Protein AF-A0A564W741-F1 (afdb_monomer_lite)

InterPro domains:
  IPR000887 KDPG/KHG aldolase [PF01081] (1-57)
  IPR013785 Aldolase-type TIM barrel [G3DSA:3.20.20.70] (1-69)

Foldseek 3Di:
DVLVVCVVVPPAADEEADPDDLVCLLVQVVDPSHPYYHDPLADDVVCVVVVVVVVRVVSNVVSVVVVVVSVVVRPD

Radius of gyration: 15.17 Å; chains: 1; bounding box: 32×29×36 Å

pLDDT: mean 90.25, std 5.13, range [64.25, 96.38]

Secondary structure (DSSP, 8-state):
-HHHHHSS-TT--B--EEEE-TTTHHHHHTSTTB---EES----HHHHHTT-HHHHHHHHHHHHHHHHHHHHHH--

Organism: NCBI:txid89014

Structure (mmCIF, N/CA/C/O backbone):
data_AF-A0A564W741-F1
#
_entry.id   AF-A0A564W741-F1
#
loop_
_atom_site.group_PDB
_atom_site.id
_atom_site.type_symbol
_atom_site.label_atom_id
_atom_site.label_alt_id
_atom_site.label_comp_id
_atom_site.label_asym_id
_atom_site.label_entity_id
_atom_site.label_seq_id
_atom_site.pdbx_PDB_ins_code
_atom_site.Cartn_x
_atom_site.Cartn_y
_atom_site.Cartn_z
_atom_site.occupancy
_atom_site.B_iso_or_equiv
_atom_site.auth_seq_id
_atom_site.auth_comp_id
_atom_site.auth_asym_id
_atom_site.auth_atom_id
_atom_site.pdbx_PDB_model_num
ATOM 1 N N . MET A 1 1 ? 1.899 12.470 12.224 1.00 73.81 1 MET A N 1
ATOM 2 C CA . MET A 1 1 ? 1.518 13.681 11.459 1.00 73.81 1 MET A CA 1
ATOM 3 C C . MET A 1 1 ? 0.090 13.599 10.920 1.00 73.81 1 MET A C 1
ATOM 5 O O . MET A 1 1 ? -0.722 14.419 11.320 1.00 73.81 1 MET A O 1
ATOM 9 N N . ILE A 1 2 ? -0.267 12.592 10.108 1.00 80.00 2 ILE A N 1
ATOM 10 C CA . ILE A 1 2 ? -1.607 12.536 9.490 1.00 80.00 2 ILE A CA 1
ATOM 11 C C . ILE A 1 2 ? -2.771 12.450 10.493 1.00 80.00 2 ILE A C 1
ATOM 13 O O . ILE A 1 2 ? -3.801 13.074 10.280 1.00 80.00 2 ILE A O 1
ATOM 17 N N . LYS A 1 3 ? -2.581 11.771 11.636 1.00 79.06 3 LYS A N 1
ATOM 18 C CA . LYS A 1 3 ? -3.574 11.717 12.728 1.00 79.06 3 LYS A CA 1
ATOM 19 C C . LYS A 1 3 ? -3.907 13.112 13.283 1.00 79.06 3 LYS A C 1
ATOM 21 O O . LYS A 1 3 ? -5.068 13.408 13.526 1.00 79.06 3 LYS A O 1
ATOM 26 N N . ALA A 1 4 ? -2.897 13.975 13.430 1.00 85.19 4 ALA A N 1
ATOM 27 C CA . ALA A 1 4 ? -3.079 15.351 13.894 1.00 85.19 4 ALA A CA 1
ATOM 28 C C . ALA A 1 4 ? -3.755 16.220 12.825 1.00 85.19 4 ALA A C 1
ATOM 30 O O . ALA A 1 4 ? -4.657 16.988 13.140 1.00 85.19 4 ALA A O 1
ATOM 31 N N . MET A 1 5 ? -3.378 16.044 11.553 1.00 84.75 5 MET A N 1
ATOM 32 C CA . ME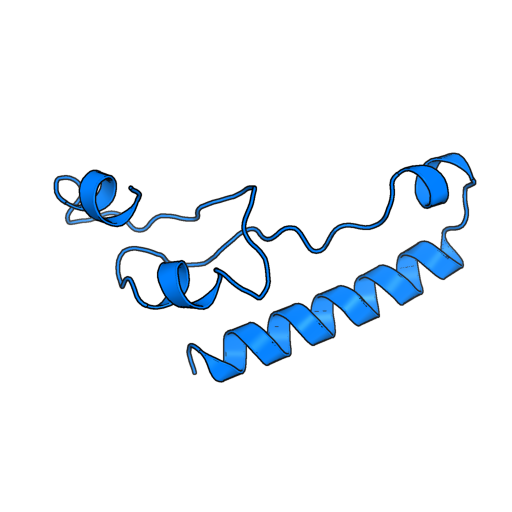T A 1 5 ? -4.041 16.728 10.439 1.00 84.75 5 MET A CA 1
ATOM 33 C C . MET A 1 5 ? -5.504 16.316 10.290 1.00 84.75 5 MET A C 1
ATOM 35 O O . MET A 1 5 ? -6.312 17.144 9.906 1.00 84.75 5 MET A O 1
ATOM 39 N N . ALA A 1 6 ? -5.855 15.067 10.602 1.00 86.00 6 ALA A N 1
ATOM 40 C CA . ALA A 1 6 ? -7.216 14.560 10.475 1.00 86.00 6 ALA A CA 1
ATOM 41 C C . ALA A 1 6 ? -8.175 15.044 11.579 1.00 86.00 6 ALA A C 1
ATOM 43 O O . ALA A 1 6 ? -9.388 14.937 11.408 1.00 86.00 6 ALA A O 1
ATOM 44 N N . ALA A 1 7 ? -7.657 15.577 12.691 1.00 85.88 7 ALA A N 1
ATOM 45 C CA . ALA A 1 7 ? -8.453 16.013 13.838 1.00 85.88 7 ALA A CA 1
ATOM 46 C C . ALA A 1 7 ? -9.535 17.069 13.502 1.00 85.88 7 ALA A C 1
ATOM 48 O O . ALA A 1 7 ? -10.684 16.856 13.889 1.00 85.88 7 ALA A O 1
ATOM 49 N N . PRO A 1 8 ? -9.246 18.161 12.761 1.00 89.94 8 PRO A N 1
ATOM 50 C CA . PRO A 1 8 ? -10.267 19.148 12.389 1.00 89.94 8 PRO A CA 1
ATOM 51 C C . PRO A 1 8 ? -11.238 18.672 11.295 1.00 89.94 8 PRO A C 1
ATOM 53 O O . PRO A 1 8 ? -12.318 19.239 11.149 1.00 89.94 8 PRO A O 1
ATOM 56 N N . TYR A 1 9 ? -10.896 17.633 10.525 1.00 88.94 9 TYR A N 1
ATOM 57 C CA . TYR A 1 9 ? -11.711 17.157 9.401 1.00 88.94 9 TYR A CA 1
ATOM 58 C C . TYR A 1 9 ? -12.564 15.953 9.807 1.00 88.94 9 TYR A C 1
ATOM 60 O O . TYR A 1 9 ? -12.330 14.807 9.417 1.00 88.94 9 TYR A O 1
ATOM 68 N N . THR A 1 10 ? -13.588 16.210 10.615 1.00 87.00 10 THR A N 1
ATOM 69 C CA . THR A 1 10 ? -14.418 15.162 11.226 1.00 87.00 10 THR A CA 1
ATOM 70 C C . THR A 1 10 ? -15.216 14.338 10.208 1.00 87.00 10 THR A C 1
ATOM 72 O O . THR A 1 10 ? -15.396 13.142 10.433 1.00 87.00 10 THR A O 1
ATOM 75 N N . GLY A 1 11 ? -15.611 14.923 9.073 1.00 90.12 11 GLY A N 1
ATOM 76 C CA . GLY A 1 11 ? -16.378 14.257 8.009 1.00 90.12 11 GLY A CA 1
ATOM 77 C C . GLY A 1 11 ? -15.563 13.700 6.834 1.00 90.12 11 GLY A C 1
ATOM 78 O O . GLY A 1 11 ? -16.154 13.194 5.886 1.00 90.12 11 GLY A O 1
ATOM 79 N N . ILE A 1 12 ? -14.228 13.802 6.856 1.00 91.19 12 ILE A N 1
ATOM 80 C CA . ILE A 1 12 ? -13.369 13.425 5.719 1.00 91.19 12 ILE A CA 1
ATOM 81 C C . ILE A 1 12 ? -12.502 12.217 6.084 1.00 91.19 12 ILE A C 1
ATOM 83 O O . ILE A 1 12 ? -12.078 12.051 7.231 1.00 91.19 12 ILE A O 1
ATOM 87 N N . ARG A 1 13 ? -12.228 11.371 5.085 1.00 91.38 13 ARG A N 1
ATOM 88 C CA . ARG A 1 13 ? -11.188 10.339 5.140 1.00 91.38 13 ARG A CA 1
ATOM 89 C C . ARG A 1 13 ? -10.066 10.671 4.162 1.00 91.38 13 ARG A C 1
ATOM 91 O O . ARG A 1 13 ? -10.307 11.244 3.105 1.00 91.38 13 ARG A O 1
ATOM 98 N N . PHE A 1 14 ? -8.851 10.287 4.520 1.00 91.69 14 PHE A N 1
ATOM 99 C CA . PHE A 1 14 ? -7.628 10.580 3.790 1.00 91.69 14 PHE A CA 1
ATOM 100 C C . PHE A 1 14 ? -7.095 9.335 3.085 1.00 91.69 14 PHE A C 1
ATOM 102 O O . PHE A 1 14 ? -7.246 8.211 3.568 1.00 91.69 14 PHE A O 1
ATOM 109 N N . MET A 1 15 ? -6.412 9.571 1.969 1.00 92.94 15 MET A N 1
ATOM 110 C CA . MET A 1 15 ? -5.587 8.590 1.276 1.00 92.94 15 MET A CA 1
ATOM 111 C C . MET A 1 15 ? -4.159 9.143 1.194 1.00 92.94 15 MET A C 1
ATOM 113 O O . MET A 1 15 ? -3.859 9.907 0.277 1.00 92.94 15 MET A O 1
ATOM 117 N N . PRO A 1 16 ? -3.274 8.842 2.161 1.00 91.19 16 PRO A N 1
ATOM 118 C CA . PRO A 1 16 ? -1.886 9.255 2.072 1.00 91.19 16 PRO A CA 1
ATOM 119 C C . PRO A 1 16 ? -1.183 8.510 0.940 1.00 91.19 16 PRO A C 1
ATOM 121 O O . PRO A 1 16 ? -1.396 7.313 0.728 1.00 91.19 16 PRO A O 1
ATOM 124 N N . THR A 1 17 ? -0.315 9.229 0.239 1.00 89.38 17 THR A N 1
ATOM 125 C CA . THR A 1 17 ? 0.507 8.712 -0.854 1.00 89.38 17 THR A CA 1
ATOM 126 C C . THR A 1 17 ? 1.958 9.119 -0.642 1.00 89.38 17 THR A C 1
ATOM 128 O O . THR A 1 17 ? 2.221 10.253 -0.245 1.00 89.38 17 THR A O 1
ATOM 131 N N . GLY A 1 18 ? 2.891 8.225 -0.972 1.00 82.38 18 GLY A N 1
ATOM 132 C CA . GLY A 1 18 ? 4.329 8.506 -0.927 1.00 82.38 18 GLY A CA 1
ATOM 133 C C . GLY A 1 18 ? 4.976 8.150 0.413 1.00 82.38 18 GLY A C 1
ATOM 134 O O . GLY A 1 18 ? 4.447 8.431 1.484 1.00 82.38 18 GLY A O 1
ATOM 135 N N . GLY A 1 19 ? 6.124 7.470 0.355 1.00 87.00 19 GLY A N 1
ATOM 136 C CA . GLY A 1 19 ? 6.873 7.033 1.542 1.00 87.00 19 GLY A CA 1
ATOM 137 C C . GLY A 1 19 ? 6.235 5.883 2.335 1.00 87.00 19 GLY A C 1
ATOM 138 O O . GLY A 1 19 ? 6.810 5.432 3.328 1.00 87.00 19 GLY A O 1
ATOM 139 N N . ILE A 1 20 ? 5.076 5.376 1.908 1.00 91.75 20 ILE A N 1
ATOM 140 C CA . ILE A 1 20 ? 4.406 4.240 2.547 1.00 91.75 20 ILE A CA 1
ATOM 141 C C . ILE A 1 20 ? 5.011 2.936 2.024 1.00 91.75 20 ILE A C 1
ATOM 143 O O . ILE A 1 20 ? 5.188 2.763 0.818 1.00 91.75 20 ILE A O 1
ATOM 147 N N . ASN A 1 21 ? 5.353 2.027 2.926 1.00 91.38 21 ASN A N 1
ATOM 148 C CA . ASN A 1 21 ? 5.947 0.723 2.651 1.00 91.38 21 ASN A CA 1
ATOM 149 C C . ASN A 1 21 ? 5.489 -0.291 3.711 1.00 91.38 21 ASN A C 1
ATOM 151 O O . ASN A 1 21 ? 4.764 0.057 4.642 1.00 91.38 21 ASN A O 1
ATOM 155 N N . ALA A 1 22 ? 5.937 -1.542 3.596 1.00 89.81 22 ALA A N 1
ATOM 156 C CA . ALA A 1 22 ? 5.493 -2.613 4.483 1.00 89.81 22 ALA A CA 1
ATOM 157 C C . ALA A 1 22 ? 5.720 -2.341 5.982 1.00 89.81 22 ALA A C 1
ATOM 159 O O . ALA A 1 22 ? 4.958 -2.826 6.810 1.00 89.81 22 ALA A O 1
ATOM 160 N N . LYS A 1 23 ? 6.728 -1.535 6.338 1.00 90.50 23 LYS A N 1
ATOM 161 C CA . LYS A 1 23 ? 7.087 -1.255 7.736 1.00 90.50 23 LYS A CA 1
ATOM 162 C C . LYS A 1 23 ? 6.189 -0.221 8.407 1.00 90.50 23 LYS A C 1
ATOM 164 O O . LYS A 1 23 ? 6.134 -0.199 9.625 1.00 90.50 23 LYS A O 1
ATOM 169 N N . ASN A 1 24 ? 5.558 0.667 7.638 1.00 91.25 24 ASN A N 1
ATOM 170 C CA . ASN A 1 24 ? 4.753 1.766 8.184 1.00 91.25 24 ASN A CA 1
ATOM 171 C C . ASN A 1 24 ? 3.284 1.718 7.747 1.00 91.25 24 ASN A C 1
ATOM 173 O O . ASN A 1 24 ? 2.496 2.545 8.196 1.00 91.25 24 ASN A O 1
ATOM 177 N N . LEU A 1 25 ? 2.900 0.771 6.882 1.00 91.25 25 LEU A N 1
ATOM 178 C CA . LEU A 1 25 ? 1.527 0.644 6.396 1.00 91.25 25 LEU A CA 1
ATOM 179 C C . LEU A 1 25 ? 0.528 0.464 7.548 1.00 91.25 25 LEU A C 1
ATOM 181 O O . LEU A 1 25 ? -0.537 1.082 7.533 1.00 91.25 25 LEU A O 1
ATOM 185 N N . GLU A 1 26 ? 0.884 -0.344 8.546 1.00 91.12 26 GLU A N 1
ATOM 186 C CA . GLU A 1 26 ? 0.044 -0.616 9.714 1.00 91.12 26 GLU A CA 1
ATOM 187 C C . GLU A 1 26 ? -0.281 0.660 10.501 1.00 91.12 26 GLU A C 1
ATOM 189 O O . GLU A 1 26 ? -1.445 0.920 10.795 1.00 91.12 26 GLU A O 1
ATOM 194 N N . ASP A 1 27 ? 0.706 1.530 10.730 1.00 89.69 27 ASP A N 1
ATOM 195 C CA . ASP A 1 27 ? 0.514 2.789 11.461 1.00 89.69 27 ASP A CA 1
ATOM 196 C C . ASP A 1 27 ? -0.513 3.718 10.798 1.00 89.69 27 ASP A C 1
ATOM 198 O O . ASP A 1 27 ? -1.254 4.442 11.482 1.00 89.69 27 ASP A O 1
ATOM 202 N N . TYR A 1 28 ? -0.543 3.718 9.460 1.00 91.00 28 TYR A N 1
ATOM 203 C CA . TYR A 1 28 ? -1.513 4.476 8.676 1.00 91.00 28 TYR A CA 1
ATOM 204 C C . TYR A 1 28 ? -2.885 3.812 8.714 1.00 91.00 28 TYR A C 1
ATOM 206 O O . TYR A 1 28 ? -3.874 4.471 9.039 1.00 91.00 28 TYR A O 1
ATOM 214 N N . LEU A 1 29 ? -2.947 2.516 8.403 1.00 89.88 29 LEU A N 1
ATOM 215 C CA . LEU A 1 29 ? -4.200 1.775 8.337 1.00 89.88 29 LEU A CA 1
ATOM 216 C C . LEU A 1 29 ? -4.834 1.552 9.713 1.00 89.88 29 LEU A C 1
ATOM 218 O O . LEU A 1 29 ? -6.022 1.303 9.766 1.00 89.88 29 LEU A O 1
ATOM 222 N N . PHE A 1 30 ? -4.145 1.711 10.840 1.00 88.69 30 PHE A N 1
ATOM 223 C CA . PHE A 1 30 ? -4.809 1.670 12.151 1.00 88.69 30 PHE A CA 1
ATOM 224 C C . PHE A 1 30 ? -5.673 2.918 12.425 1.00 88.69 30 PHE A C 1
ATOM 226 O O . PHE A 1 30 ? -6.489 2.947 13.340 1.00 88.69 30 PHE A O 1
ATOM 233 N N . CYS A 1 31 ? -5.502 3.995 11.656 1.00 88.38 31 CYS A N 1
ATOM 234 C CA . CYS A 1 31 ? -6.284 5.213 11.826 1.00 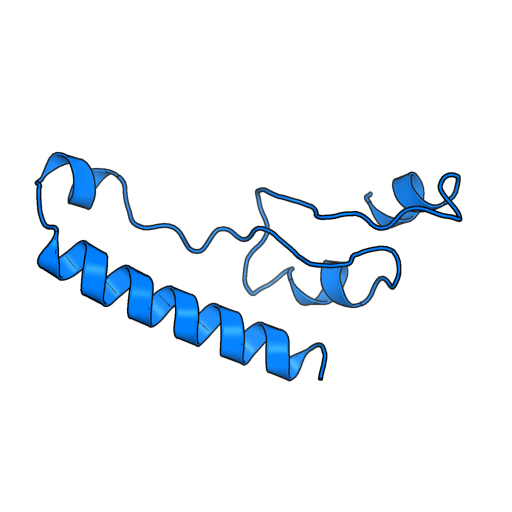88.38 31 CYS A CA 1
ATOM 235 C C . CYS A 1 31 ? -7.578 5.158 11.000 1.00 88.38 31 CYS A C 1
ATOM 237 O O . CYS A 1 31 ? -7.542 5.080 9.774 1.00 88.38 31 CYS A O 1
ATOM 239 N N . ASP A 1 32 ? -8.738 5.285 11.647 1.00 88.00 32 ASP A N 1
ATOM 240 C CA . ASP A 1 32 ? -10.060 5.249 10.982 1.00 88.00 32 ASP A CA 1
ATOM 241 C C . ASP A 1 32 ? -10.301 6.406 10.008 1.00 88.00 32 ASP A C 1
ATOM 243 O O . ASP A 1 32 ? -11.135 6.328 9.104 1.00 88.00 32 ASP A O 1
ATOM 247 N N . LYS A 1 33 ? -9.527 7.484 10.153 1.00 90.69 33 LYS A N 1
ATOM 248 C CA . LYS A 1 33 ? -9.520 8.595 9.200 1.00 90.69 33 LYS A CA 1
ATOM 249 C C . LYS A 1 33 ? -8.782 8.255 7.909 1.00 90.69 33 LYS A C 1
ATOM 251 O O . LYS A 1 33 ? -8.891 9.022 6.964 1.00 90.69 33 LYS A O 1
ATOM 256 N N . ILE A 1 34 ? -8.059 7.140 7.832 1.00 91.81 34 ILE A N 1
ATOM 257 C CA . ILE A 1 34 ? -7.382 6.686 6.616 1.00 91.81 34 ILE A CA 1
ATOM 258 C C . ILE A 1 34 ? -8.257 5.647 5.922 1.00 91.81 34 ILE A C 1
ATOM 260 O O . ILE A 1 34 ? -8.564 4.608 6.499 1.00 91.81 34 ILE A O 1
ATOM 264 N N . LEU A 1 35 ? -8.663 5.923 4.682 1.00 91.75 35 LEU A N 1
ATOM 265 C CA . LEU A 1 35 ? -9.459 4.997 3.872 1.00 91.75 35 LEU A CA 1
ATOM 266 C C . LEU A 1 35 ? -8.576 3.924 3.224 1.00 91.75 35 LEU A C 1
ATOM 268 O O . LEU A 1 35 ? -8.886 2.739 3.281 1.00 91.75 35 LEU A O 1
ATOM 272 N N . CYS A 1 36 ? -7.481 4.348 2.605 1.00 91.25 36 CYS A N 1
ATOM 273 C CA . CYS A 1 36 ? -6.528 3.494 1.905 1.00 91.25 36 CYS A CA 1
ATOM 274 C C . CYS A 1 36 ? -5.170 4.201 1.823 1.00 91.25 36 CYS A C 1
ATOM 276 O O . CYS A 1 36 ? -5.057 5.375 2.173 1.00 91.25 36 CYS A O 1
ATOM 278 N N . CYS A 1 37 ? -4.132 3.503 1.367 1.00 92.12 37 CYS A N 1
ATOM 279 C CA . CYS A 1 37 ? -2.783 4.050 1.260 1.00 92.12 37 CYS A CA 1
ATOM 280 C C . CYS A 1 37 ? -2.208 3.816 -0.138 1.00 92.12 37 CYS A C 1
ATOM 282 O O . CYS A 1 37 ? -2.266 2.703 -0.655 1.00 92.12 37 CYS A O 1
ATOM 284 N N . GLY A 1 38 ? -1.604 4.850 -0.725 1.00 90.62 38 GLY A N 1
ATOM 285 C CA . GLY A 1 38 ? -0.761 4.722 -1.912 1.00 90.62 38 GLY A CA 1
ATOM 286 C C . GLY A 1 38 ? 0.679 4.418 -1.507 1.00 90.62 38 GLY A C 1
ATOM 287 O O . GLY A 1 38 ? 1.399 5.311 -1.051 1.00 90.62 38 GLY A O 1
ATOM 288 N N . GLY A 1 39 ? 1.086 3.156 -1.644 1.00 85.81 39 GLY A N 1
ATOM 289 C CA . GLY A 1 39 ? 2.410 2.692 -1.238 1.00 85.81 39 GLY A CA 1
ATOM 290 C C . GLY A 1 39 ? 3.471 2.687 -2.328 1.00 85.81 39 GLY A C 1
ATOM 291 O O . GLY A 1 39 ? 3.207 2.909 -3.504 1.00 85.81 39 GLY A O 1
ATOM 292 N N . SER A 1 40 ? 4.696 2.394 -1.902 1.00 85.12 40 SER A N 1
ATOM 293 C CA . SER A 1 40 ? 5.916 2.438 -2.718 1.00 85.12 40 SER A CA 1
ATOM 294 C C . SER A 1 40 ? 6.144 1.154 -3.531 1.00 85.12 40 SER A C 1
ATOM 296 O O . SER A 1 40 ? 7.267 0.884 -3.950 1.00 85.12 40 SER A O 1
ATOM 298 N N . TRP A 1 41 ? 5.094 0.355 -3.752 1.00 89.44 41 TRP A N 1
ATOM 299 C CA . TRP A 1 41 ? 5.100 -0.836 -4.608 1.00 89.44 41 TRP A CA 1
ATOM 300 C C . TRP A 1 41 ? 5.183 -0.421 -6.079 1.00 89.44 41 TRP A C 1
ATOM 302 O O . TRP A 1 41 ? 4.196 -0.430 -6.810 1.00 89.44 41 TRP A O 1
ATOM 312 N N . MET A 1 42 ? 6.374 -0.006 -6.499 1.00 88.56 42 MET A N 1
ATOM 313 C CA . MET A 1 42 ? 6.636 0.536 -7.826 1.00 88.56 42 MET A CA 1
ATOM 314 C C . MET A 1 42 ? 7.759 -0.238 -8.513 1.00 88.56 42 MET A C 1
ATOM 316 O O . MET A 1 42 ? 8.731 -0.660 -7.883 1.00 88.56 42 MET A O 1
ATOM 320 N N . VAL A 1 43 ? 7.630 -0.419 -9.826 1.00 91.44 43 VAL A N 1
ATOM 321 C CA . VAL A 1 43 ? 8.690 -1.006 -10.650 1.00 91.44 43 VAL A CA 1
ATOM 322 C C . VAL A 1 43 ? 9.849 -0.026 -10.815 1.00 91.44 43 VAL A C 1
ATOM 324 O O . VAL A 1 43 ? 9.656 1.189 -10.865 1.00 91.44 43 VAL A O 1
ATOM 327 N N . LYS A 1 44 ? 11.077 -0.547 -10.902 1.00 89.94 44 LYS A N 1
ATOM 328 C CA . LYS A 1 44 ? 12.262 0.292 -11.113 1.00 89.94 44 LYS A CA 1
ATOM 329 C C . LYS A 1 44 ? 12.193 0.963 -12.485 1.00 89.94 44 LYS A C 1
ATOM 331 O O . LYS A 1 44 ? 11.947 0.293 -13.485 1.00 89.94 44 LYS A O 1
ATOM 336 N N . GLY A 1 45 ? 12.490 2.262 -12.534 1.00 91.50 45 GLY A N 1
ATOM 337 C CA . GLY A 1 45 ? 12.494 3.035 -13.782 1.00 91.50 45 GLY A CA 1
ATOM 338 C C . GLY A 1 45 ? 13.470 2.502 -14.835 1.00 91.50 45 GLY A C 1
ATOM 339 O O . GLY A 1 45 ? 13.236 2.681 -16.025 1.00 91.50 45 GLY A O 1
ATOM 340 N N . ASP A 1 46 ? 14.520 1.793 -14.419 1.00 93.94 46 ASP A N 1
ATOM 341 C CA . ASP A 1 46 ? 15.488 1.188 -15.339 1.00 93.94 46 ASP A CA 1
ATOM 342 C C . ASP A 1 46 ? 14.862 0.091 -16.207 1.00 93.94 46 ASP A C 1
ATOM 344 O O . ASP A 1 46 ? 15.175 0.009 -17.390 1.00 93.94 46 ASP A O 1
ATOM 348 N N . LEU A 1 47 ? 13.910 -0.684 -15.669 1.00 92.00 47 LEU A N 1
ATOM 349 C CA . LEU A 1 47 ? 13.182 -1.699 -16.441 1.00 92.00 47 LEU A CA 1
ATOM 350 C C . LEU A 1 47 ? 12.327 -1.054 -17.534 1.00 92.00 47 LEU A C 1
ATOM 352 O O . LEU A 1 47 ? 12.231 -1.574 -18.642 1.00 92.00 47 LEU A O 1
ATOM 356 N N . VAL A 1 48 ? 11.737 0.106 -17.226 1.00 93.88 48 VAL A N 1
ATOM 357 C CA . VAL A 1 48 ? 10.930 0.881 -18.178 1.00 93.88 48 VAL A CA 1
ATOM 358 C C . VAL A 1 48 ? 11.817 1.445 -19.283 1.00 93.88 48 VAL A C 1
ATOM 360 O O . VAL A 1 48 ? 11.493 1.306 -20.457 1.00 93.88 48 VAL A O 1
ATOM 363 N N . LYS A 1 49 ? 12.966 2.031 -18.923 1.00 96.06 49 LYS A N 1
ATOM 364 C CA . LYS A 1 49 ? 13.942 2.556 -19.891 1.00 96.06 49 LYS A CA 1
ATOM 365 C C . LYS A 1 49 ? 14.515 1.463 -20.794 1.00 96.06 49 LYS A C 1
ATOM 367 O O . LYS A 1 49 ? 14.770 1.726 -21.963 1.00 96.06 49 LYS A O 1
ATOM 372 N N . ALA A 1 50 ? 14.707 0.261 -20.257 1.00 95.75 50 ALA A N 1
ATOM 373 C CA . ALA A 1 50 ? 15.200 -0.896 -20.995 1.00 95.75 50 ALA A CA 1
ATOM 374 C C . ALA A 1 50 ? 14.116 -1.597 -21.842 1.00 95.75 50 ALA A C 1
ATOM 376 O O . ALA A 1 50 ? 14.440 -2.513 -22.591 1.00 95.75 50 ALA A O 1
ATOM 377 N N . GLY A 1 51 ? 12.843 -1.189 -21.741 1.00 95.31 51 GLY A N 1
ATOM 378 C CA . GLY A 1 51 ? 11.738 -1.811 -22.478 1.00 95.31 51 GLY A CA 1
ATOM 379 C C . GLY A 1 51 ? 11.429 -3.248 -22.042 1.00 95.31 51 GLY A C 1
ATOM 380 O O . GLY A 1 51 ? 10.833 -4.007 -22.802 1.00 95.31 51 GLY A O 1
ATOM 381 N N . GLU A 1 52 ? 11.823 -3.643 -20.828 1.00 96.38 52 GLU A N 1
ATOM 382 C CA . GLU A 1 52 ? 11.669 -5.010 -20.314 1.00 96.38 52 GLU A CA 1
ATOM 383 C C . GLU A 1 52 ? 10.244 -5.266 -19.790 1.00 96.38 52 GLU A C 1
ATOM 385 O O . GLU A 1 52 ? 10.032 -5.573 -18.614 1.00 96.38 52 GLU A O 1
ATOM 390 N N . PHE A 1 53 ? 9.243 -5.108 -20.660 1.00 94.44 53 PHE A N 1
ATOM 391 C CA . PHE A 1 53 ? 7.826 -5.141 -20.285 1.00 94.44 53 PHE A CA 1
ATOM 392 C C . PHE A 1 53 ? 7.370 -6.472 -19.684 1.00 94.44 53 PHE A C 1
ATOM 394 O O . PHE A 1 53 ? 6.559 -6.456 -18.759 1.00 94.44 53 PHE A O 1
ATOM 401 N N . ASP A 1 54 ? 7.942 -7.596 -20.114 1.00 96.06 54 ASP A N 1
ATOM 402 C CA . ASP A 1 54 ? 7.650 -8.905 -19.518 1.00 96.06 54 ASP A CA 1
ATOM 403 C C . ASP A 1 54 ? 8.065 -8.944 -18.039 1.00 96.06 54 ASP A C 1
ATOM 405 O O . ASP A 1 54 ? 7.278 -9.312 -17.165 1.00 96.06 54 ASP A O 1
ATOM 409 N N . LYS A 1 55 ? 9.266 -8.442 -17.718 1.00 94.88 55 LYS A N 1
ATOM 410 C CA . LYS A 1 55 ? 9.740 -8.368 -16.327 1.00 94.88 55 LYS A CA 1
ATOM 411 C C . LYS A 1 55 ? 8.959 -7.343 -15.508 1.00 94.88 55 LYS A C 1
ATOM 413 O O . LYS A 1 55 ? 8.727 -7.551 -14.318 1.00 94.88 55 LYS A O 1
ATOM 418 N N . ILE A 1 56 ? 8.549 -6.232 -16.125 1.00 96.38 56 ILE A N 1
ATOM 419 C CA . ILE A 1 56 ? 7.667 -5.239 -15.493 1.00 96.38 56 ILE A CA 1
ATOM 420 C C . ILE A 1 56 ? 6.344 -5.895 -15.103 1.00 96.38 56 ILE A C 1
ATOM 422 O O . ILE A 1 56 ? 5.884 -5.708 -13.979 1.00 96.38 56 ILE A O 1
ATOM 426 N N . PHE A 1 57 ? 5.749 -6.670 -16.007 1.00 95.94 57 PHE A N 1
ATOM 427 C CA . PHE A 1 57 ? 4.483 -7.347 -15.775 1.00 95.94 57 PHE A CA 1
ATOM 428 C C . PHE A 1 57 ? 4.570 -8.335 -14.607 1.00 95.94 57 PHE A C 1
ATOM 430 O O . PHE A 1 57 ? 3.758 -8.257 -13.677 1.00 95.94 57 PHE A O 1
ATOM 437 N N . ASP A 1 58 ? 5.589 -9.196 -14.599 1.00 96.19 58 ASP A N 1
ATOM 438 C CA . ASP A 1 58 ? 5.824 -10.131 -13.495 1.00 96.19 58 ASP A CA 1
ATOM 439 C C . ASP A 1 58 ? 6.017 -9.388 -12.171 1.00 96.19 58 ASP A C 1
ATOM 441 O O . ASP A 1 58 ? 5.417 -9.743 -11.149 1.00 96.19 58 ASP A O 1
ATOM 445 N N . LYS A 1 59 ? 6.774 -8.284 -12.194 1.00 95.25 59 LYS A N 1
ATOM 446 C CA . LYS A 1 59 ? 7.026 -7.498 -10.989 1.00 95.25 59 LYS A CA 1
ATOM 447 C C . LYS A 1 59 ? 5.774 -6.798 -10.4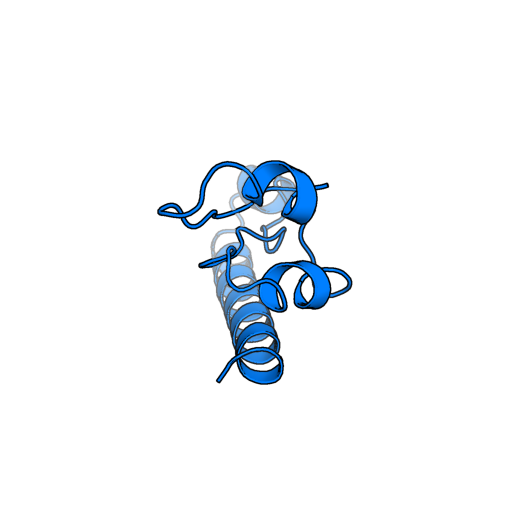69 1.00 95.25 59 LYS A C 1
ATOM 449 O O . LYS A 1 59 ? 5.566 -6.755 -9.259 1.00 95.25 59 LYS A O 1
ATOM 454 N N . ILE A 1 60 ? 4.917 -6.279 -11.348 1.00 95.12 60 ILE A N 1
ATOM 455 C CA . ILE A 1 60 ? 3.634 -5.680 -10.955 1.00 95.12 60 ILE A CA 1
ATOM 456 C C . ILE A 1 60 ? 2.750 -6.721 -10.269 1.00 95.12 60 ILE A C 1
ATOM 458 O O . ILE A 1 60 ? 2.164 -6.422 -9.225 1.00 95.12 60 ILE A O 1
ATOM 462 N N . ARG A 1 61 ? 2.669 -7.946 -10.807 1.00 95.81 61 ARG A N 1
AT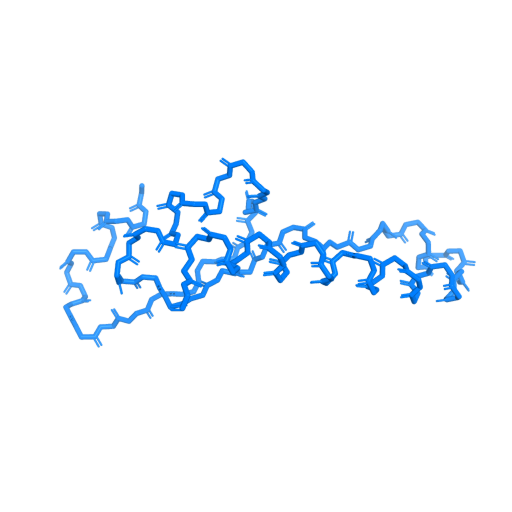OM 463 C CA . ARG A 1 61 ? 1.886 -9.022 -10.181 1.00 95.81 61 ARG A CA 1
ATOM 464 C C . ARG A 1 61 ? 2.399 -9.363 -8.789 1.00 95.81 61 ARG A C 1
ATOM 466 O O . ARG A 1 61 ? 1.602 -9.438 -7.855 1.00 95.81 61 ARG A O 1
ATOM 473 N N . GLU A 1 62 ? 3.710 -9.546 -8.654 1.00 95.06 62 GLU A N 1
ATOM 474 C CA . GLU A 1 62 ? 4.362 -9.854 -7.379 1.00 95.06 62 GLU A CA 1
ATOM 475 C C . GLU A 1 62 ? 4.063 -8.772 -6.332 1.00 95.06 62 GLU A C 1
ATOM 477 O O . GLU A 1 62 ? 3.523 -9.064 -5.264 1.00 95.06 62 GLU A O 1
ATOM 482 N N . LEU A 1 63 ? 4.335 -7.510 -6.676 1.00 93.81 63 LEU A N 1
ATOM 483 C CA . LEU A 1 63 ? 4.160 -6.370 -5.779 1.00 93.81 63 LEU A CA 1
ATOM 484 C C . LEU A 1 63 ? 2.692 -6.170 -5.376 1.00 93.81 63 LEU A C 1
ATOM 486 O O . LEU A 1 63 ? 2.404 -5.871 -4.220 1.00 93.81 63 LEU A O 1
ATOM 490 N N . THR A 1 64 ? 1.755 -6.371 -6.306 1.00 93.38 64 THR A N 1
ATOM 491 C CA . THR A 1 64 ? 0.315 -6.267 -6.019 1.00 93.38 64 THR A CA 1
ATOM 492 C C . THR A 1 64 ? -0.135 -7.365 -5.056 1.00 93.38 64 THR A C 1
ATOM 494 O O . THR A 1 64 ? -0.879 -7.094 -4.112 1.00 93.38 64 THR A O 1
ATOM 497 N N . ALA A 1 65 ? 0.327 -8.603 -5.258 1.00 93.88 65 ALA A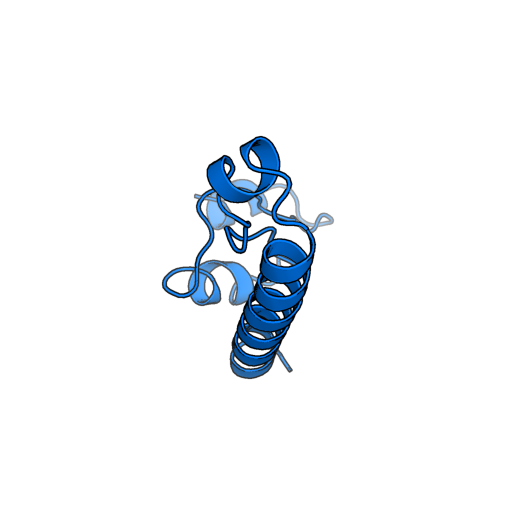 N 1
ATOM 498 C CA . ALA A 1 65 ? -0.001 -9.722 -4.380 1.00 93.88 65 ALA A CA 1
ATOM 499 C C . ALA A 1 65 ? 0.565 -9.523 -2.966 1.00 93.88 65 ALA A C 1
ATOM 501 O O . ALA A 1 65 ? -0.126 -9.803 -1.985 1.00 93.88 65 ALA A O 1
ATOM 502 N N . GLU A 1 66 ? 1.793 -9.019 -2.849 1.00 91.69 66 GLU A N 1
ATOM 503 C CA . GLU A 1 66 ? 2.407 -8.671 -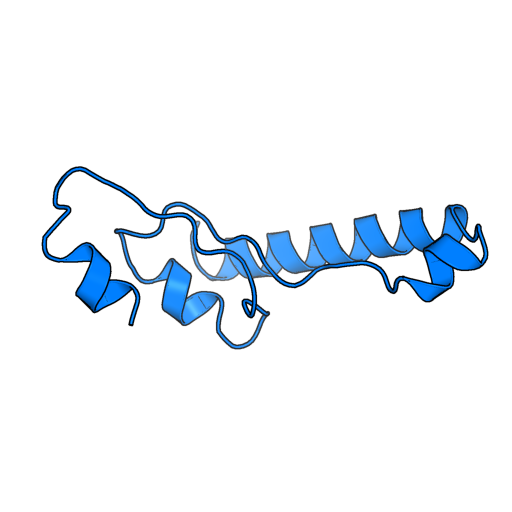1.565 1.00 91.69 66 GLU A CA 1
ATOM 504 C C . GLU A 1 66 ? 1.617 -7.571 -0.846 1.00 91.69 66 GLU A C 1
ATOM 506 O O . GLU A 1 66 ? 1.212 -7.752 0.305 1.00 91.69 66 GLU A O 1
ATOM 511 N N . ALA A 1 67 ? 1.327 -6.466 -1.542 1.00 91.38 67 ALA A N 1
ATOM 512 C CA . ALA A 1 67 ? 0.573 -5.344 -0.991 1.00 91.38 67 ALA A CA 1
ATOM 513 C C . ALA A 1 67 ? -0.814 -5.778 -0.498 1.00 91.38 67 ALA A C 1
ATOM 515 O O . ALA A 1 67 ? -1.238 -5.385 0.590 1.00 91.38 67 ALA A O 1
ATOM 516 N N . ARG A 1 68 ? -1.508 -6.630 -1.267 1.00 91.56 68 ARG A N 1
ATOM 517 C CA . ARG A 1 68 ? -2.821 -7.158 -0.886 1.00 91.56 68 ARG A CA 1
ATOM 518 C C . ARG A 1 68 ? -2.741 -8.031 0.362 1.00 91.56 68 ARG A C 1
ATOM 520 O O . ARG A 1 68 ? -3.514 -7.810 1.286 1.00 91.56 68 ARG A O 1
ATOM 527 N N . LYS A 1 69 ? -1.802 -8.982 0.410 1.00 92.69 69 LYS A N 1
ATOM 528 C CA . LYS A 1 69 ? -1.608 -9.851 1.583 1.00 92.69 69 LYS A CA 1
ATOM 529 C C . LYS A 1 69 ? -1.331 -9.040 2.844 1.00 92.69 69 LYS A C 1
ATOM 531 O O . LYS A 1 69 ? -1.886 -9.338 3.897 1.00 92.69 69 LYS A O 1
ATOM 536 N N . LEU A 1 70 ? -0.494 -8.012 2.730 1.00 90.94 70 LEU A N 1
ATOM 537 C CA . LEU A 1 70 ? -0.179 -7.149 3.857 1.00 90.94 70 LEU A CA 1
ATOM 538 C C . LEU A 1 70 ? -1.406 -6.347 4.305 1.00 90.94 70 LEU A C 1
ATOM 540 O O . LEU A 1 70 ? -1.710 -6.324 5.494 1.00 90.94 70 LEU A O 1
ATOM 544 N N . ALA A 1 71 ? -2.141 -5.739 3.372 1.00 90.19 71 ALA A N 1
ATOM 545 C CA . ALA A 1 71 ? -3.367 -5.016 3.699 1.00 90.19 71 ALA A CA 1
ATOM 546 C C . ALA A 1 71 ? -4.388 -5.919 4.414 1.00 90.19 71 ALA A C 1
ATOM 548 O O . ALA A 1 71 ? -4.909 -5.523 5.454 1.00 90.19 71 ALA A O 1
ATOM 549 N N . ASP A 1 72 ? -4.585 -7.146 3.922 1.00 91.88 72 ASP A N 1
ATOM 550 C CA . ASP A 1 72 ? -5.510 -8.134 4.500 1.00 91.88 72 ASP A CA 1
ATOM 551 C C . ASP A 1 72 ? -5.097 -8.594 5.904 1.00 91.88 72 ASP A C 1
ATOM 553 O O . ASP A 1 72 ? -5.948 -8.943 6.723 1.00 91.88 72 ASP A O 1
ATOM 557 N N . SER A 1 73 ? -3.794 -8.588 6.203 1.00 91.44 73 SER A N 1
ATOM 558 C CA . SER A 1 73 ? -3.296 -8.892 7.549 1.00 91.44 73 SER A CA 1
ATOM 559 C C . SER A 1 73 ? -3.565 -7.775 8.563 1.00 91.44 73 SER A C 1
ATOM 561 O O . SER A 1 73 ? -3.614 -8.052 9.758 1.00 91.44 73 SER A O 1
ATOM 563 N N . ILE A 1 74 ? -3.772 -6.536 8.097 1.00 90.19 74 ILE A N 1
ATOM 564 C CA . ILE A 1 74 ? -3.965 -5.352 8.947 1.00 90.19 74 ILE A CA 1
ATOM 565 C C . ILE A 1 74 ? -5.453 -5.012 9.101 1.00 90.19 74 ILE A C 1
ATOM 567 O O . ILE A 1 74 ? -5.926 -4.758 10.208 1.00 90.19 74 ILE A O 1
ATOM 571 N N . ARG A 1 75 ? -6.203 -4.980 7.994 1.00 82.56 75 ARG A N 1
ATOM 572 C CA . ARG A 1 75 ? -7.641 -4.679 7.961 1.00 82.56 75 ARG A CA 1
ATOM 573 C C . ARG A 1 75 ? -8.358 -5.741 7.129 1.00 82.56 75 ARG A C 1
ATOM 575 O O . ARG A 1 75 ? -8.099 -5.854 5.934 1.00 82.56 75 ARG A O 1
ATOM 582 N N . LYS A 1 76 ? -9.253 -6.492 7.777 1.00 64.25 76 LYS A N 1
ATOM 583 C CA . LYS A 1 76 ? -10.183 -7.425 7.124 1.00 64.25 76 LYS A CA 1
ATOM 584 C C . LYS A 1 76 ? -11.426 -6.708 6.617 1.00 64.25 76 LYS A C 1
ATOM 586 O O . LYS A 1 76 ? -11.916 -5.818 7.348 1.00 64.25 76 LYS A O 1
#

Sequence (76 aa):
MIKAMAAPYTGIRFMPTGGINAKNLEDYLFCDKILCCGGSWMVKGDLVKAGEFDKIFDKIRELTAEARKLADSIRK